Protein AF-A0A077QKV8-F1 (afdb_monomer_lite)

Structure (mmCIF, N/CA/C/O backbone):
data_AF-A0A077QKV8-F1
#
_entry.id   AF-A0A077QKV8-F1
#
loop_
_atom_site.group_PDB
_atom_site.id
_atom_site.type_symbol
_atom_site.label_atom_id
_atom_site.label_alt_id
_atom_site.label_comp_id
_atom_site.label_asym_id
_atom_site.label_entity_id
_atom_site.label_seq_id
_atom_site.pdbx_PDB_ins_code
_atom_site.Cartn_x
_atom_site.Cartn_y
_atom_site.Cartn_z
_atom_site.occupancy
_atom_site.B_iso_or_equiv
_atom_site.auth_seq_id
_atom_site.auth_comp_id
_atom_site.auth_asym_id
_atom_site.auth_atom_id
_atom_site.pdbx_PDB_model_num
ATOM 1 N N . MET A 1 1 ? 10.726 -27.626 29.948 1.00 56.41 1 MET A N 1
ATOM 2 C CA . MET A 1 1 ? 10.077 -26.298 29.829 1.00 56.41 1 MET A CA 1
ATOM 3 C C . MET A 1 1 ? 8.782 -26.316 29.005 1.00 56.41 1 MET A C 1
ATOM 5 O O . MET A 1 1 ? 7.772 -25.896 29.546 1.00 56.41 1 MET A O 1
ATOM 9 N N . LYS A 1 2 ? 8.732 -26.876 27.779 1.00 68.19 2 LYS A N 1
ATOM 10 C CA . LYS A 1 2 ? 7.485 -26.958 26.967 1.00 68.19 2 LYS A CA 1
ATOM 11 C C . LYS A 1 2 ? 6.273 -27.613 27.666 1.00 68.19 2 LYS A C 1
ATOM 13 O O . LYS A 1 2 ? 5.173 -27.091 27.564 1.00 68.19 2 LYS A O 1
ATOM 18 N N . LYS A 1 3 ? 6.475 -28.709 28.411 1.00 71.12 3 LYS A N 1
ATOM 19 C CA . LYS A 1 3 ? 5.384 -29.429 29.106 1.00 71.12 3 LYS A CA 1
ATOM 20 C C . LYS A 1 3 ? 4.745 -28.625 30.250 1.00 71.12 3 LYS A C 1
ATOM 22 O O . LYS A 1 3 ? 3.542 -28.687 30.438 1.00 71.12 3 LYS A O 1
ATOM 27 N N . ILE A 1 4 ? 5.544 -27.839 30.976 1.00 81.19 4 ILE A N 1
ATOM 28 C CA . ILE A 1 4 ? 5.057 -26.980 32.071 1.00 81.19 4 ILE A CA 1
ATOM 29 C C . ILE A 1 4 ? 4.229 -25.820 31.503 1.00 81.19 4 ILE A C 1
ATOM 31 O O . ILE A 1 4 ? 3.165 -25.506 32.025 1.00 81.19 4 ILE A O 1
ATOM 35 N N . LEU A 1 5 ? 4.673 -25.242 30.381 1.00 79.06 5 LEU A N 1
ATOM 36 C CA . LEU A 1 5 ? 3.937 -24.193 29.673 1.00 79.06 5 LEU A CA 1
ATOM 37 C C . LEU A 1 5 ? 2.582 -24.696 29.137 1.00 79.06 5 LEU A C 1
ATOM 39 O O . LEU A 1 5 ? 1.588 -23.987 29.233 1.00 79.06 5 LEU A O 1
ATOM 43 N N . GLN A 1 6 ? 2.524 -25.931 28.622 1.00 79.75 6 GLN A N 1
ATOM 44 C CA . GLN A 1 6 ? 1.274 -26.561 28.171 1.00 79.75 6 GLN A CA 1
ATOM 45 C C . GLN A 1 6 ? 0.283 -26.795 29.320 1.00 79.75 6 GLN A C 1
ATOM 47 O O . GLN A 1 6 ? -0.908 -26.553 29.152 1.00 79.75 6 GLN A O 1
ATOM 52 N N . ILE A 1 7 ? 0.766 -27.224 30.490 1.00 84.75 7 ILE A N 1
ATOM 53 C CA . ILE A 1 7 ? -0.080 -27.429 31.675 1.00 84.75 7 ILE A CA 1
ATOM 54 C C . ILE A 1 7 ? -0.635 -26.092 32.188 1.00 84.75 7 ILE A C 1
ATOM 56 O O . ILE A 1 7 ? -1.826 -26.000 32.472 1.00 84.75 7 ILE A O 1
ATOM 60 N N . LEU A 1 8 ? 0.188 -25.039 32.243 1.00 84.06 8 LEU A N 1
ATOM 61 C CA . LEU A 1 8 ? -0.271 -23.693 32.609 1.00 84.06 8 LEU A CA 1
ATOM 62 C C . LEU A 1 8 ? -1.331 -23.162 31.638 1.00 84.06 8 LEU A C 1
ATOM 64 O O . LEU A 1 8 ? -2.329 -22.596 32.072 1.00 84.06 8 LEU A O 1
ATOM 68 N N . LEU A 1 9 ? -1.150 -23.385 30.336 1.00 86.38 9 LEU A N 1
ATOM 69 C CA . LEU A 1 9 ? -2.119 -22.969 29.324 1.00 86.38 9 LEU A CA 1
ATOM 70 C C . LEU A 1 9 ? -3.464 -23.698 29.490 1.00 86.38 9 LEU A C 1
ATOM 72 O O . LEU A 1 9 ? -4.513 -23.064 29.413 1.00 86.38 9 LEU A O 1
ATOM 76 N N . LEU A 1 10 ? -3.444 -25.002 29.786 1.00 87.06 10 LEU A N 1
ATOM 77 C CA . LEU A 1 10 ? -4.657 -25.779 30.069 1.00 87.06 10 LEU A CA 1
ATOM 78 C C . LEU A 1 10 ? -5.374 -25.306 31.339 1.00 87.06 10 LEU A C 1
ATOM 80 O O . LEU A 1 10 ? -6.600 -25.261 31.348 1.00 87.06 10 LEU A O 1
ATOM 84 N N . LEU A 1 11 ? -4.637 -24.907 32.380 1.00 86.12 11 LEU A N 1
ATOM 85 C CA . LEU A 1 11 ? -5.226 -24.335 33.595 1.00 86.12 11 LEU A CA 1
ATOM 86 C C . LEU A 1 11 ? -5.896 -22.983 33.328 1.00 86.12 11 LEU A C 1
ATOM 88 O O . LEU A 1 11 ? -6.994 -22.747 33.819 1.00 86.12 11 LEU A O 1
ATOM 92 N N . VAL A 1 12 ? -5.279 -22.119 32.516 1.00 87.06 12 VAL A N 1
ATOM 93 C CA . VAL A 1 12 ? -5.871 -20.825 32.134 1.00 87.06 12 VAL A CA 1
ATOM 94 C C . VAL A 1 12 ? -7.134 -21.024 31.296 1.00 87.06 12 VAL A C 1
ATOM 96 O O . VAL A 1 12 ? -8.139 -20.362 31.545 1.00 87.06 12 VAL A O 1
ATOM 99 N N . ILE A 1 13 ? -7.114 -21.955 30.338 1.00 86.88 13 ILE A N 1
ATOM 100 C CA . ILE A 1 13 ? -8.293 -22.285 29.525 1.00 86.88 13 ILE A CA 1
ATOM 101 C C . ILE A 1 13 ? -9.396 -22.885 30.405 1.00 86.88 13 ILE A C 1
ATOM 103 O O . ILE A 1 13 ? -10.539 -22.448 30.320 1.00 86.88 13 ILE A O 1
ATOM 107 N N . GLY A 1 14 ? -9.060 -23.837 31.281 1.00 83.75 14 GLY A N 1
ATOM 108 C CA . GLY A 1 14 ? -10.012 -24.442 32.214 1.00 83.75 14 GLY A CA 1
ATOM 109 C C . GLY A 1 14 ? -10.648 -23.413 33.149 1.00 83.75 14 GLY A C 1
ATOM 110 O O . GLY A 1 14 ? -11.862 -23.425 33.332 1.00 83.75 14 GLY A O 1
ATOM 111 N N . PHE A 1 15 ? -9.856 -22.470 33.666 1.00 86.00 15 PHE A N 1
ATOM 112 C CA . PHE A 1 15 ? -10.350 -21.363 34.484 1.00 86.00 15 PHE A CA 1
ATOM 113 C C . PHE A 1 15 ? -11.269 -20.423 33.693 1.00 86.00 15 PHE A C 1
ATOM 115 O O . PHE A 1 15 ? -12.331 -20.054 34.182 1.00 86.00 15 PHE A O 1
ATOM 122 N N . ALA A 1 16 ? -10.908 -20.067 32.457 1.00 80.38 16 ALA A N 1
ATOM 123 C CA . ALA A 1 16 ? -11.743 -19.218 31.609 1.00 80.38 16 ALA A CA 1
ATOM 124 C C . ALA A 1 16 ? -13.095 -19.874 31.280 1.00 80.38 16 ALA A C 1
ATOM 126 O O . ALA A 1 16 ? -14.123 -19.201 31.307 1.00 80.38 16 ALA A O 1
ATOM 127 N N . VAL A 1 17 ? -13.102 -21.185 31.011 1.00 83.38 17 VAL A N 1
ATO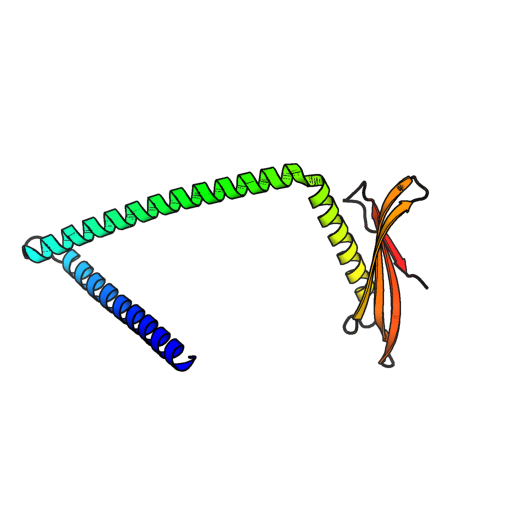M 128 C CA . VAL A 1 17 ? -14.329 -21.958 30.767 1.00 83.38 17 VAL A CA 1
ATOM 129 C C . VAL A 1 17 ? -15.184 -22.042 32.031 1.00 83.38 17 VAL A C 1
ATOM 131 O O . VAL A 1 17 ? -16.381 -21.784 31.960 1.00 83.38 17 VAL A O 1
ATOM 134 N N . TYR A 1 18 ? -14.585 -22.340 33.187 1.00 83.62 18 TYR A N 1
ATOM 135 C CA . TYR A 1 18 ? -15.291 -22.375 34.473 1.00 83.62 18 TYR A CA 1
ATOM 136 C C . TYR A 1 18 ? -15.959 -21.029 34.790 1.00 83.62 18 TYR A C 1
ATOM 138 O O . TYR A 1 18 ? -17.161 -20.977 35.032 1.00 83.62 18 TYR A O 1
ATOM 146 N N . MET A 1 19 ? -15.203 -19.933 34.672 1.00 81.12 19 MET A N 1
ATOM 147 C CA . MET A 1 19 ? -15.729 -18.581 34.870 1.00 81.12 19 MET A CA 1
ATOM 148 C C . MET A 1 19 ? -16.865 -18.262 33.892 1.00 81.12 19 MET A C 1
ATOM 150 O O . MET A 1 19 ? -17.811 -17.575 34.263 1.00 81.12 19 MET A O 1
ATOM 154 N N . HIS A 1 20 ? -16.799 -18.744 32.646 1.00 79.19 20 HIS A N 1
ATOM 155 C CA . HIS A 1 20 ? -17.863 -18.534 31.666 1.00 79.19 20 HIS A CA 1
ATOM 156 C C . HIS A 1 20 ? -19.174 -19.210 32.088 1.00 79.19 20 HIS A C 1
ATOM 158 O O . HIS A 1 20 ? -20.197 -18.530 32.125 1.00 79.19 20 HIS A O 1
ATOM 164 N N . TYR A 1 21 ? -19.127 -20.488 32.480 1.00 81.12 21 TYR A N 1
ATOM 165 C CA . TYR A 1 21 ? -20.304 -21.226 32.956 1.00 81.12 21 TYR A CA 1
ATOM 166 C C . TYR A 1 21 ? -20.914 -20.601 34.214 1.00 81.12 21 TYR A C 1
ATOM 168 O O . TYR A 1 21 ? -22.119 -20.368 34.254 1.00 81.12 21 TYR A O 1
ATOM 176 N N . GLU A 1 22 ? -20.087 -20.249 35.202 1.00 75.94 22 GLU A N 1
ATOM 177 C CA . GLU A 1 22 ? -20.549 -19.596 36.435 1.00 75.94 22 GLU A CA 1
ATOM 178 C C . GLU A 1 22 ? -21.220 -18.242 36.136 1.00 75.94 22 GLU A C 1
ATOM 180 O O . GLU A 1 22 ? -22.240 -17.883 36.725 1.00 75.94 22 GLU A O 1
ATOM 185 N N . THR A 1 23 ? -20.705 -17.498 35.152 1.00 78.06 23 THR A N 1
ATOM 186 C CA . THR A 1 23 ? -21.309 -16.225 34.735 1.00 78.06 23 THR A CA 1
ATOM 187 C C . THR A 1 23 ? -22.659 -16.423 34.037 1.00 78.06 23 THR A C 1
ATOM 189 O O . THR A 1 23 ? -23.552 -15.592 34.214 1.00 78.06 23 THR A O 1
ATOM 192 N N . GLU A 1 24 ? -22.825 -17.479 33.234 1.00 79.12 24 GLU A N 1
ATOM 193 C CA . GLU A 1 24 ? -24.108 -17.795 32.591 1.00 79.12 24 GLU A CA 1
ATOM 194 C C . GLU A 1 24 ? -25.159 -18.238 33.610 1.00 79.12 24 GLU A C 1
ATOM 196 O O . GLU A 1 24 ? -26.272 -17.714 33.586 1.00 79.12 24 GLU A O 1
ATOM 201 N N . GLU A 1 25 ? -24.788 -19.091 34.563 1.00 82.38 25 GLU A N 1
ATOM 202 C CA . GLU A 1 25 ? -25.683 -19.561 35.626 1.00 82.38 25 GLU A CA 1
ATOM 203 C C . GLU A 1 25 ? -26.194 -18.397 36.493 1.00 82.38 25 GLU A C 1
ATOM 205 O O . GLU A 1 25 ? -27.400 -18.244 36.705 1.00 82.38 25 GLU A O 1
ATOM 210 N N . ILE A 1 26 ? -25.298 -17.492 36.906 1.00 79.75 26 ILE A N 1
ATOM 211 C CA . ILE A 1 26 ? -25.672 -16.269 37.634 1.00 79.75 26 ILE A CA 1
ATOM 212 C C . ILE A 1 26 ? -26.614 -15.402 36.790 1.00 79.75 26 ILE A C 1
ATOM 214 O O . ILE A 1 26 ? -27.569 -14.817 37.306 1.00 79.75 26 ILE A O 1
ATOM 218 N N . ARG A 1 27 ? -26.374 -15.303 35.479 1.00 80.00 27 ARG A N 1
ATOM 219 C CA . ARG A 1 27 ? -27.208 -14.497 34.582 1.00 80.00 27 ARG A CA 1
ATOM 220 C C . ARG A 1 27 ? -28.613 -15.075 34.457 1.00 80.00 27 ARG A C 1
ATOM 222 O O . ARG A 1 27 ? -29.576 -14.310 34.506 1.00 80.00 27 ARG A O 1
ATOM 229 N N . GLU A 1 28 ? -28.736 -16.389 34.314 1.00 85.69 28 GLU A N 1
ATOM 230 C CA . GLU A 1 28 ? -30.022 -17.085 34.278 1.00 85.69 28 GLU A CA 1
ATOM 231 C C . GLU A 1 28 ? -30.781 -16.930 35.598 1.00 85.69 28 GLU A C 1
ATOM 233 O O . GLU A 1 28 ? -31.961 -16.569 35.577 1.00 85.69 28 GLU A O 1
ATOM 238 N N . HIS A 1 29 ? -30.103 -17.087 36.739 1.00 84.75 29 HIS A N 1
ATOM 239 C CA . HIS A 1 29 ? -30.686 -16.869 38.068 1.00 84.75 29 HIS A CA 1
ATOM 240 C C . HIS A 1 29 ? -31.241 -15.447 38.216 1.00 84.75 29 HIS A C 1
ATOM 242 O O . HIS A 1 29 ? -32.399 -15.255 38.585 1.00 84.75 29 HIS A O 1
ATOM 248 N N . ILE A 1 30 ? -30.480 -14.428 37.813 1.00 84.75 30 ILE A N 1
ATOM 249 C CA . ILE A 1 30 ? -30.934 -13.030 37.858 1.00 84.75 30 ILE A CA 1
ATOM 250 C C . ILE A 1 30 ? -32.124 -12.777 36.917 1.00 84.75 30 ILE A C 1
ATOM 252 O O . ILE A 1 30 ? -33.034 -12.018 37.265 1.00 84.75 30 ILE A O 1
ATOM 256 N N . VAL A 1 31 ? -32.156 -13.399 35.733 1.00 86.31 31 VAL A N 1
ATOM 257 C CA . VAL A 1 31 ? -33.305 -13.316 34.810 1.00 86.31 31 VAL A CA 1
ATOM 258 C C . VAL A 1 31 ? -34.552 -13.935 35.444 1.00 86.31 31 VAL A C 1
ATOM 260 O O . VAL A 1 31 ? -35.626 -13.330 35.391 1.00 86.31 31 VAL A O 1
ATOM 263 N N . GLN A 1 32 ? -34.412 -15.085 36.102 1.00 86.50 32 GLN A N 1
ATOM 264 C CA . GLN A 1 32 ? -35.507 -15.724 36.828 1.00 86.50 32 GLN A CA 1
ATOM 265 C C . GLN A 1 32 ? -36.003 -14.843 37.981 1.00 86.50 32 GLN A C 1
ATOM 267 O O . GLN A 1 32 ? -37.210 -14.628 38.098 1.00 86.50 32 GLN A O 1
ATOM 272 N N . LEU A 1 33 ? -35.107 -14.255 38.779 1.00 85.38 33 LEU A N 1
ATOM 273 C CA . LEU A 1 33 ? -35.479 -13.349 39.872 1.00 85.38 33 LEU A CA 1
ATOM 274 C C . LEU A 1 33 ? -36.236 -12.108 39.384 1.00 85.38 33 LEU A C 1
ATOM 276 O O . LEU A 1 33 ? -37.221 -11.715 40.006 1.00 85.38 33 LEU A O 1
ATOM 280 N N . LYS A 1 34 ? -35.845 -11.528 38.243 1.00 84.56 34 LYS A N 1
ATOM 281 C CA . LYS A 1 34 ? -36.553 -10.388 37.629 1.00 84.56 34 LYS A CA 1
ATOM 282 C C . LYS A 1 34 ? -37.954 -10.733 37.118 1.00 84.56 34 LYS A C 1
ATOM 284 O O . LYS A 1 34 ? -38.780 -9.834 36.993 1.00 84.56 34 LYS A O 1
ATOM 289 N N . SER A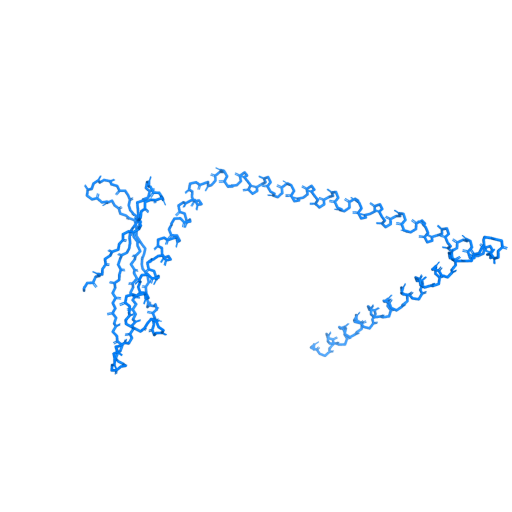 1 35 ? -38.217 -12.002 36.803 1.00 85.25 35 SER A N 1
ATOM 290 C CA . SER A 1 35 ? -39.524 -12.462 36.311 1.00 85.25 35 SER A CA 1
ATOM 291 C C . SER A 1 35 ? -40.553 -12.712 37.423 1.00 85.25 35 SER A C 1
ATOM 293 O O . SER A 1 35 ? -41.753 -12.756 37.149 1.00 85.25 35 SER A O 1
ATOM 295 N N . LYS A 1 36 ? -40.109 -12.843 38.683 1.00 86.44 36 LYS A N 1
ATOM 296 C CA . LYS A 1 36 ? -40.994 -13.048 39.838 1.00 86.44 36 LYS A CA 1
ATOM 297 C C . LYS A 1 36 ? -41.631 -11.720 40.290 1.00 86.44 36 LYS A C 1
ATOM 299 O O . LYS A 1 36 ? -40.958 -10.689 40.309 1.00 86.44 36 LYS A O 1
ATOM 304 N N . PRO A 1 37 ? -42.905 -11.710 40.724 1.00 84.44 37 PRO A N 1
ATOM 305 C CA . PRO A 1 37 ? -43.525 -10.518 41.298 1.00 84.44 37 PRO A CA 1
ATOM 306 C C . PRO A 1 37 ? -42.881 -10.142 42.642 1.00 84.44 37 PRO A C 1
ATOM 308 O O . PRO A 1 37 ? -42.550 -10.998 43.460 1.00 84.44 37 PRO A O 1
ATOM 311 N N . ALA A 1 38 ? -42.759 -8.838 42.912 1.00 77.38 38 ALA A N 1
ATOM 312 C CA . ALA A 1 38 ? -42.004 -8.303 44.055 1.00 77.38 38 ALA A CA 1
ATOM 313 C C . ALA A 1 38 ? -42.501 -8.749 45.448 1.00 77.38 38 ALA A C 1
ATOM 315 O O . ALA A 1 38 ? -41.758 -8.673 46.434 1.00 77.38 38 ALA A O 1
ATOM 316 N N . SER A 1 39 ? -43.752 -9.206 45.536 1.00 80.94 39 SER A N 1
ATOM 317 C CA . SER A 1 39 ? -44.364 -9.770 46.744 1.00 80.94 39 SER A CA 1
ATOM 318 C C . SER A 1 39 ? -43.909 -11.200 47.055 1.00 80.94 39 SER A C 1
ATOM 320 O O . SER A 1 39 ? -44.040 -11.626 48.197 1.00 80.94 39 SER A O 1
ATOM 322 N N . GLN A 1 40 ? -43.365 -11.924 46.071 1.00 83.38 40 GLN A N 1
ATOM 323 C CA . GLN A 1 40 ? -42.882 -13.305 46.203 1.00 83.38 40 GLN A CA 1
ATOM 324 C C . GLN A 1 40 ? -41.361 -13.400 46.385 1.00 83.38 40 GLN A C 1
ATOM 326 O O . GLN A 1 40 ? -40.845 -14.489 46.616 1.00 83.38 40 GLN A O 1
ATOM 331 N N . LEU A 1 41 ? -40.648 -12.273 46.287 1.00 82.62 41 LEU A N 1
ATOM 332 C CA . LEU A 1 41 ? -39.207 -12.216 46.510 1.00 82.62 41 LEU A CA 1
ATOM 333 C C . LEU A 1 41 ? -38.887 -12.178 48.006 1.00 82.62 41 LEU A C 1
ATOM 335 O O . LEU A 1 41 ? -39.397 -11.326 48.748 1.00 82.62 41 LEU A O 1
ATOM 339 N N . THR A 1 42 ? -37.980 -13.051 48.424 1.00 88.44 42 THR A N 1
ATOM 340 C CA . THR A 1 42 ? -37.374 -13.031 49.756 1.00 88.44 42 THR A CA 1
ATOM 341 C C . THR A 1 42 ? -36.494 -11.790 49.948 1.00 88.44 42 THR A C 1
ATOM 343 O O . THR A 1 42 ? -36.086 -11.122 48.995 1.00 88.44 42 THR A O 1
ATOM 346 N N . THR A 1 43 ? -36.177 -11.458 51.201 1.00 87.12 43 THR A N 1
ATOM 347 C CA . THR A 1 43 ? -35.281 -10.335 51.530 1.00 87.12 43 THR A CA 1
ATOM 348 C C . THR A 1 43 ? -33.899 -10.491 50.888 1.00 87.12 43 THR A C 1
ATOM 350 O O . THR A 1 43 ? -33.313 -9.498 50.464 1.00 87.12 43 THR A O 1
ATOM 353 N N . GLN A 1 44 ? -33.413 -11.729 50.775 1.00 86.38 44 GLN A N 1
ATOM 354 C CA . GLN A 1 44 ? -32.123 -12.056 50.171 1.00 86.38 44 GLN A CA 1
ATOM 355 C C . GLN A 1 44 ? -32.148 -11.883 48.643 1.00 86.38 44 GLN A C 1
ATOM 357 O O . GLN A 1 44 ? -31.308 -11.171 48.104 1.00 86.38 44 GLN A O 1
ATOM 362 N N . GLU A 1 45 ? -33.173 -12.395 47.952 1.00 86.31 45 GLU A N 1
ATOM 363 C CA . GLU A 1 45 ? -33.330 -12.202 46.497 1.00 86.31 45 GLU A CA 1
ATOM 364 C C . GLU A 1 45 ? -33.471 -10.712 46.117 1.00 86.31 45 GLU A C 1
ATOM 366 O O . GLU A 1 45 ? -33.004 -10.274 45.064 1.00 86.31 45 GLU A O 1
ATOM 371 N N . LYS A 1 46 ? -34.080 -9.892 46.989 1.00 84.81 46 LYS A N 1
ATOM 372 C CA . LYS A 1 46 ? -34.144 -8.430 46.806 1.00 84.81 46 LYS A CA 1
ATOM 373 C C . LYS A 1 46 ? -32.771 -7.763 46.924 1.00 84.81 46 LYS A C 1
ATOM 375 O O . LYS A 1 46 ? -32.504 -6.811 46.193 1.00 84.81 46 LYS A O 1
ATOM 380 N N . GLN A 1 47 ? -31.917 -8.238 47.831 1.00 87.31 47 GLN A N 1
ATOM 381 C CA . GLN A 1 47 ? -30.544 -7.747 47.973 1.00 87.31 47 GLN A CA 1
ATOM 382 C C . GLN A 1 47 ? -29.683 -8.149 46.769 1.00 87.31 47 GLN A C 1
ATOM 384 O O . GLN A 1 47 ? -28.990 -7.291 46.226 1.00 87.31 47 GLN A O 1
ATOM 389 N N . GLU A 1 48 ? -29.802 -9.391 46.293 1.00 86.12 48 GLU A N 1
ATOM 390 C CA . GLU A 1 48 ? -29.098 -9.891 45.100 1.00 86.12 48 GLU A CA 1
ATOM 391 C C . GLU A 1 48 ? -29.448 -9.078 43.842 1.00 86.12 48 GLU A C 1
ATOM 393 O O . GLU A 1 48 ? -28.561 -8.658 43.095 1.00 86.12 48 GLU A O 1
ATOM 398 N N . LEU A 1 49 ? -30.735 -8.772 43.632 1.00 85.94 49 LEU A N 1
ATOM 399 C CA . LEU A 1 49 ? -31.173 -7.910 42.528 1.00 85.94 49 LEU A CA 1
ATOM 400 C C . LEU A 1 49 ? -30.597 -6.491 42.633 1.00 85.94 49 LEU A C 1
ATOM 402 O O . LEU A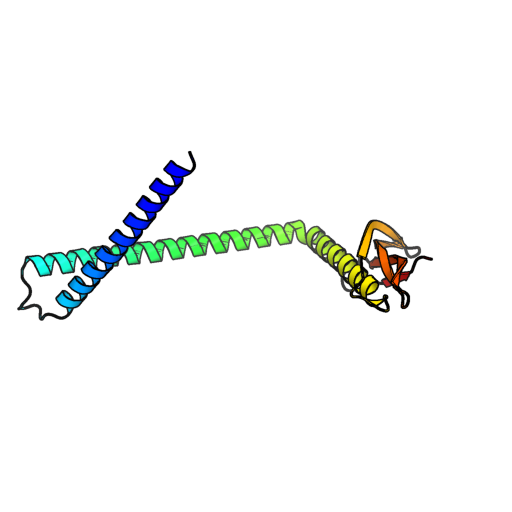 1 49 ? -30.135 -5.942 41.630 1.00 85.94 49 LEU A O 1
ATOM 406 N N . ALA A 1 50 ? -30.595 -5.901 43.832 1.00 86.50 50 ALA A N 1
ATOM 407 C CA . ALA A 1 50 ? -30.058 -4.560 44.055 1.00 86.50 50 ALA A CA 1
ATOM 408 C C . ALA A 1 50 ? -28.535 -4.497 43.841 1.00 86.50 50 ALA A C 1
ATOM 410 O O . ALA A 1 50 ? -28.024 -3.535 43.259 1.00 86.50 50 ALA A O 1
ATOM 411 N N . GLU A 1 51 ? -27.803 -5.524 44.274 1.00 87.06 51 GLU A N 1
ATOM 412 C CA . GLU A 1 51 ? -26.360 -5.638 44.066 1.00 87.06 51 GLU A CA 1
ATOM 413 C C . GLU A 1 51 ? -26.023 -5.827 42.584 1.00 87.06 51 GLU A C 1
ATOM 415 O O . GLU A 1 51 ? -25.179 -5.106 42.043 1.00 87.06 51 GLU A O 1
ATOM 420 N N . HIS A 1 52 ? -26.749 -6.702 41.885 1.00 86.69 52 HIS A N 1
ATOM 421 C CA . HIS A 1 52 ? -26.585 -6.889 40.447 1.00 86.69 52 HIS A CA 1
ATOM 422 C C . HIS A 1 52 ? -26.885 -5.601 39.661 1.00 86.69 52 HIS A C 1
ATOM 424 O O . HIS A 1 52 ? -26.155 -5.253 38.731 1.00 86.69 52 HIS A O 1
ATOM 430 N N . GLU A 1 53 ? -27.930 -4.849 40.018 1.00 86.94 53 GLU A N 1
ATOM 431 C CA . GLU A 1 53 ? -28.209 -3.544 39.401 1.00 86.94 53 GLU A CA 1
ATOM 432 C C . GLU A 1 53 ? -27.094 -2.524 39.642 1.00 86.94 53 GLU A C 1
ATOM 434 O O . GLU A 1 53 ? -26.764 -1.747 38.739 1.00 86.94 53 GLU A O 1
ATOM 439 N N . LYS A 1 54 ? -26.493 -2.519 40.835 1.00 90.62 54 LYS A N 1
ATOM 440 C CA . LYS A 1 54 ? -25.347 -1.658 41.144 1.00 90.62 54 LYS A CA 1
ATOM 441 C C . LYS A 1 54 ? -24.138 -2.025 40.278 1.00 90.62 54 LYS A C 1
ATOM 443 O O . LYS A 1 54 ? -23.542 -1.136 39.670 1.00 90.62 54 LYS A O 1
ATOM 448 N N . ILE A 1 55 ? -23.832 -3.317 40.155 1.00 86.81 55 ILE A N 1
ATOM 449 C CA . ILE A 1 55 ? -22.739 -3.828 39.313 1.00 86.81 55 ILE A CA 1
ATOM 450 C C . ILE A 1 55 ? -22.969 -3.474 37.839 1.00 86.81 55 ILE A C 1
ATOM 452 O O . ILE A 1 55 ? -22.045 -3.011 37.170 1.00 86.81 55 ILE A O 1
ATOM 456 N N . GLU A 1 56 ? -24.188 -3.635 37.320 1.00 86.44 56 GLU A N 1
ATOM 457 C CA . GLU A 1 56 ? -24.508 -3.279 35.932 1.00 86.44 56 GLU A CA 1
ATOM 458 C C . GLU A 1 56 ? -24.390 -1.770 35.678 1.00 86.44 56 GLU A C 1
ATOM 460 O O . GLU A 1 56 ? -23.805 -1.366 34.671 1.00 86.44 56 GLU A O 1
ATOM 465 N N . LYS A 1 57 ? -24.838 -0.922 36.614 1.00 90.81 57 LYS A N 1
ATOM 466 C CA . LYS A 1 57 ? -24.644 0.537 36.521 1.00 90.81 57 LYS A CA 1
ATOM 467 C C . LYS A 1 57 ? -23.163 0.915 36.515 1.00 90.81 57 LYS A C 1
ATOM 469 O O . LYS A 1 57 ? -22.748 1.744 35.705 1.00 90.81 57 LYS A O 1
ATOM 474 N N . GLU A 1 58 ? -22.350 0.291 37.366 1.00 91.00 58 GLU A N 1
ATOM 475 C CA . GLU A 1 58 ? -20.899 0.508 37.384 1.00 91.00 58 GLU A CA 1
ATOM 476 C C . GLU A 1 58 ? -20.229 0.029 36.087 1.00 91.00 58 GLU A C 1
ATOM 478 O O . GLU A 1 58 ? -19.391 0.740 35.527 1.00 91.00 58 GLU A O 1
ATOM 483 N N . ARG A 1 59 ? -20.615 -1.140 35.559 1.00 86.81 59 ARG A N 1
ATOM 484 C CA . ARG A 1 59 ? -20.128 -1.656 34.267 1.00 86.81 59 ARG A CA 1
ATOM 485 C C . ARG A 1 59 ? -20.488 -0.719 33.122 1.00 86.81 59 ARG A C 1
ATOM 487 O O . ARG A 1 59 ? -19.633 -0.429 32.286 1.00 86.81 59 ARG A O 1
ATOM 494 N N . GLN A 1 60 ? -21.721 -0.223 33.090 1.00 89.94 60 GLN A N 1
ATOM 495 C CA . GLN A 1 60 ? -22.177 0.716 32.072 1.00 89.94 60 GLN A CA 1
ATOM 496 C C . GLN A 1 60 ? -21.413 2.044 32.161 1.00 89.94 60 GLN A C 1
ATOM 498 O O . GLN A 1 60 ? -20.939 2.541 31.140 1.00 89.94 60 GLN A O 1
ATOM 503 N N . ALA A 1 61 ? -21.204 2.579 33.368 1.00 92.62 61 ALA A N 1
ATOM 504 C CA . ALA A 1 61 ? -20.405 3.785 33.577 1.00 92.62 61 ALA A CA 1
ATOM 505 C C . ALA A 1 61 ? -18.949 3.606 33.108 1.00 92.62 61 ALA A C 1
ATOM 507 O O . ALA A 1 61 ? -18.413 4.481 32.426 1.00 92.62 61 ALA A O 1
ATOM 508 N N . ARG A 1 62 ? -18.326 2.453 33.397 1.00 90.00 62 ARG A N 1
ATOM 509 C CA . ARG A 1 62 ? -16.973 2.115 32.917 1.00 90.00 62 ARG A CA 1
ATOM 510 C C . ARG A 1 62 ? -16.912 1.997 31.396 1.00 90.00 62 ARG A C 1
ATOM 512 O O . ARG A 1 62 ? -15.981 2.519 30.796 1.00 90.00 62 ARG A O 1
ATOM 519 N N . ARG A 1 63 ? -17.904 1.364 30.757 1.00 91.06 63 ARG A N 1
ATOM 520 C CA . ARG A 1 63 ? -17.980 1.279 29.285 1.00 91.06 63 ARG A CA 1
ATOM 521 C C . ARG A 1 63 ? -18.057 2.663 28.648 1.00 91.06 63 ARG A C 1
ATOM 523 O O . ARG A 1 63 ? -17.260 2.959 27.768 1.00 91.06 63 ARG A O 1
ATOM 530 N N . ILE A 1 64 ? -18.936 3.530 29.149 1.00 93.31 64 ILE A N 1
ATOM 531 C CA . ILE A 1 64 ? -19.080 4.905 28.645 1.00 93.31 64 ILE A CA 1
ATOM 532 C C . ILE A 1 64 ? -17.779 5.701 28.832 1.00 93.31 64 ILE A C 1
ATOM 534 O O . ILE A 1 64 ? -17.373 6.444 27.936 1.00 93.31 64 ILE A O 1
ATOM 538 N N . ALA A 1 65 ? -17.111 5.552 29.980 1.00 93.50 65 ALA A N 1
ATOM 539 C CA . ALA A 1 65 ? -15.828 6.203 30.236 1.00 93.50 65 ALA A CA 1
ATOM 540 C C . ALA A 1 65 ? -14.742 5.720 29.260 1.00 93.50 65 ALA A C 1
ATOM 542 O O . ALA A 1 65 ? -14.083 6.551 28.633 1.00 93.50 65 ALA A O 1
ATOM 543 N N . ASN A 1 66 ? -14.628 4.403 29.066 1.00 92.19 66 ASN A N 1
ATOM 544 C CA . ASN A 1 66 ? -13.663 3.797 28.150 1.00 92.19 66 ASN A CA 1
ATOM 545 C C . ASN A 1 66 ? -13.927 4.201 26.695 1.00 92.19 66 ASN A C 1
ATOM 547 O O . ASN A 1 66 ? -12.999 4.584 25.993 1.00 92.19 66 ASN A O 1
ATOM 551 N N . GLU A 1 67 ? -15.183 4.192 26.244 1.00 93.12 67 GLU A N 1
ATOM 552 C CA . GLU A 1 67 ? -15.545 4.646 24.895 1.00 93.12 67 GLU A CA 1
ATOM 553 C C . GLU A 1 67 ? -15.191 6.122 24.681 1.00 93.12 67 GLU A C 1
ATOM 555 O O . GLU A 1 67 ? -14.728 6.515 23.608 1.00 93.12 67 GLU A O 1
ATOM 560 N N . LYS A 1 68 ? -15.396 6.966 25.699 1.00 95.00 68 LYS A N 1
ATOM 561 C CA . LYS A 1 68 ? -15.035 8.386 25.640 1.00 95.00 68 LYS A CA 1
ATOM 562 C C . LYS A 1 68 ? -13.521 8.576 25.570 1.00 95.00 68 LYS A C 1
ATOM 564 O O . LYS A 1 68 ? -13.060 9.446 24.832 1.00 95.00 68 LYS A O 1
ATOM 569 N N . GLU A 1 69 ? -12.758 7.797 26.327 1.00 93.81 69 GLU A N 1
ATOM 570 C CA . GLU A 1 69 ? -11.294 7.814 26.290 1.00 93.81 69 GLU A CA 1
ATOM 571 C C . GLU A 1 69 ? -10.761 7.302 24.949 1.00 93.81 69 GLU A C 1
ATOM 573 O O . GLU A 1 69 ? -9.921 7.953 24.333 1.00 93.81 69 GLU A O 1
ATOM 578 N N . GLU A 1 70 ? -11.315 6.206 24.433 1.00 93.56 70 GLU A N 1
ATOM 579 C CA . GLU A 1 70 ? -10.933 5.646 23.140 1.00 93.56 70 GLU A CA 1
ATOM 580 C C . GLU A 1 70 ? -11.220 6.625 21.997 1.00 93.56 70 GLU A C 1
ATOM 582 O O . GLU A 1 70 ? -10.366 6.829 21.135 1.00 93.56 70 GLU A O 1
ATOM 587 N N . LYS A 1 71 ? -12.381 7.294 22.012 1.00 94.50 71 LYS A N 1
ATOM 588 C CA . LYS A 1 71 ? -12.700 8.351 21.039 1.00 94.50 71 LYS A CA 1
ATOM 589 C C . LYS A 1 71 ? -11.710 9.510 21.111 1.00 94.50 71 LYS A C 1
ATOM 591 O O . LYS A 1 71 ? -11.287 9.999 20.068 1.00 94.50 71 LYS A O 1
ATOM 596 N N . LYS A 1 72 ? -11.319 9.941 22.315 1.00 95.00 72 LYS A N 1
ATOM 597 C CA . LYS A 1 72 ? -10.299 10.989 22.486 1.00 95.00 72 LYS A CA 1
ATOM 598 C C . LYS A 1 72 ? -8.942 10.545 21.946 1.00 95.00 72 LYS A C 1
ATOM 600 O O . LYS A 1 72 ? -8.312 11.317 21.233 1.00 95.00 72 LYS A O 1
ATOM 605 N N . ARG A 1 73 ? -8.525 9.310 22.239 1.00 94.06 73 ARG A N 1
ATOM 606 C CA . ARG A 1 73 ? -7.260 8.750 21.753 1.00 94.06 73 ARG A CA 1
ATOM 607 C C . ARG A 1 73 ? -7.240 8.670 20.229 1.00 94.06 73 ARG A C 1
ATOM 609 O O . ARG A 1 73 ? -6.306 9.175 19.623 1.00 94.06 73 ARG A O 1
ATOM 616 N N . LYS A 1 74 ? -8.299 8.131 19.615 1.00 94.62 74 LYS A N 1
ATOM 617 C CA . LYS A 1 74 ? -8.445 8.067 18.151 1.00 94.62 74 LYS A CA 1
ATOM 618 C C . LYS A 1 74 ? -8.417 9.456 17.513 1.00 94.62 74 LYS A C 1
ATOM 620 O O . LYS A 1 74 ? -7.683 9.665 16.558 1.00 94.62 74 LYS A O 1
ATOM 625 N N . ALA A 1 75 ? -9.138 10.425 18.078 1.00 94.31 75 ALA A N 1
ATOM 626 C CA . ALA A 1 75 ? -9.120 11.799 17.575 1.00 94.31 75 ALA A CA 1
ATOM 627 C C . ALA A 1 75 ? -7.729 12.453 17.692 1.00 94.31 75 ALA A C 1
ATOM 629 O O . ALA A 1 75 ? -7.316 13.207 16.810 1.00 94.31 75 ALA A O 1
ATOM 630 N N . GLU A 1 76 ? -6.985 12.174 18.766 1.00 93.50 76 GLU A N 1
ATOM 631 C CA . GLU A 1 76 ? -5.617 12.668 18.925 1.00 93.50 76 GLU A CA 1
ATOM 632 C C . GLU A 1 76 ? -4.640 11.989 17.956 1.00 93.50 76 GLU A C 1
ATOM 634 O O . GLU A 1 76 ? -3.794 12.671 17.376 1.00 93.50 76 GLU A O 1
ATOM 639 N N . GLU A 1 77 ? -4.767 10.678 17.751 1.00 93.06 77 GLU A N 1
ATOM 640 C CA . GLU A 1 77 ? -4.000 9.911 16.763 1.00 93.06 77 GLU A CA 1
ATOM 641 C C . GLU A 1 77 ? -4.257 10.425 15.342 1.00 93.06 77 GLU A C 1
ATOM 643 O O . GLU A 1 77 ? -3.305 10.707 14.617 1.00 93.06 77 GLU A O 1
ATOM 648 N N . GLU A 1 78 ? -5.519 10.640 14.965 1.00 92.94 78 GLU A N 1
ATOM 649 C CA . GLU A 1 78 ? -5.897 11.219 13.670 1.00 92.94 78 GLU A CA 1
ATOM 650 C C . GLU A 1 78 ? -5.331 12.629 13.491 1.00 92.94 78 GLU A C 1
ATOM 652 O O . GLU A 1 78 ? -4.798 12.958 12.427 1.00 92.94 78 GLU A O 1
ATOM 657 N N . ARG A 1 79 ? -5.390 13.466 14.534 1.00 93.62 79 ARG A N 1
ATOM 658 C CA . ARG A 1 79 ? -4.805 14.810 14.495 1.00 93.62 79 ARG A CA 1
ATOM 659 C C . ARG A 1 79 ? -3.290 14.747 14.298 1.00 93.62 79 ARG A C 1
ATOM 661 O O . ARG A 1 79 ? -2.784 15.426 13.410 1.00 93.62 79 ARG A O 1
ATOM 668 N N . LYS A 1 80 ? -2.582 13.913 15.068 1.00 93.00 80 LYS A N 1
ATOM 669 C CA . LYS A 1 80 ? -1.126 13.723 14.937 1.00 93.00 80 LYS A CA 1
ATOM 670 C C . LYS A 1 80 ? -0.750 13.184 13.560 1.00 93.00 80 LYS A C 1
ATOM 672 O O . LYS A 1 80 ? 0.201 13.670 12.958 1.00 93.00 80 LYS A O 1
ATOM 677 N N . ALA A 1 81 ? -1.508 12.224 13.034 1.00 90.38 81 ALA A N 1
ATOM 678 C CA . ALA A 1 81 ? -1.293 11.683 11.696 1.00 90.38 81 ALA A CA 1
ATOM 679 C C . ALA A 1 81 ? -1.489 12.756 10.616 1.00 90.38 81 ALA A C 1
ATOM 681 O O . ALA A 1 81 ? -0.700 12.840 9.677 1.00 90.38 81 ALA A O 1
ATOM 682 N N . LYS A 1 82 ? -2.503 13.615 10.765 1.00 91.62 82 LYS A N 1
ATOM 683 C CA . LYS A 1 82 ? -2.743 14.737 9.853 1.00 91.62 82 LYS A CA 1
ATOM 684 C C . LYS A 1 82 ? -1.644 15.797 9.939 1.00 91.62 82 LYS A C 1
ATOM 686 O O . LYS A 1 82 ? -1.201 16.279 8.904 1.00 91.62 82 LYS A O 1
ATOM 691 N N . GLU A 1 83 ? -1.196 16.148 11.141 1.00 91.75 83 GLU A N 1
ATOM 692 C CA . GLU A 1 83 ? -0.077 17.077 11.354 1.00 91.75 83 GLU A CA 1
ATOM 693 C C . GLU A 1 83 ? 1.215 16.531 10.734 1.00 91.75 83 GLU A C 1
ATOM 695 O O . GLU A 1 83 ? 1.881 17.246 9.987 1.00 91.75 83 GLU A O 1
ATOM 700 N N . TYR A 1 84 ? 1.515 15.247 10.951 1.00 90.31 84 TYR A N 1
ATOM 701 C CA . TYR A 1 84 ? 2.648 14.565 10.326 1.00 90.31 84 TYR A CA 1
ATOM 702 C C . TYR A 1 84 ? 2.537 14.570 8.798 1.00 90.31 84 TYR A C 1
ATOM 704 O O . TYR A 1 84 ? 3.487 14.930 8.108 1.00 90.31 84 TYR A O 1
ATOM 712 N N . TYR A 1 85 ? 1.363 14.235 8.258 1.00 88.44 85 TYR A N 1
ATOM 713 C CA . TYR A 1 85 ? 1.131 14.267 6.817 1.00 88.44 85 TYR A CA 1
ATOM 714 C C . TYR A 1 85 ? 1.361 15.661 6.232 1.00 88.44 85 TYR A C 1
ATOM 716 O O . TYR A 1 85 ? 2.018 15.786 5.209 1.00 88.44 85 TYR A O 1
ATOM 724 N N . LEU A 1 86 ? 0.843 16.712 6.871 1.00 89.25 86 LEU A N 1
ATOM 725 C CA . LEU A 1 86 ? 1.019 18.085 6.397 1.00 89.25 86 LEU A CA 1
ATOM 726 C C . LEU A 1 86 ? 2.483 18.534 6.474 1.00 89.25 86 LEU A C 1
ATOM 728 O O . LEU A 1 86 ? 2.939 19.230 5.571 1.00 89.25 86 LEU A O 1
ATOM 732 N N . ALA A 1 87 ? 3.219 18.115 7.506 1.00 91.12 87 ALA A N 1
ATOM 733 C CA . ALA A 1 87 ? 4.639 18.426 7.666 1.00 91.12 87 ALA A CA 1
ATOM 734 C C . ALA A 1 87 ? 5.539 17.685 6.659 1.00 91.12 87 ALA A C 1
ATOM 736 O O . ALA A 1 87 ? 6.565 18.221 6.251 1.00 91.12 87 ALA A O 1
ATOM 737 N N . HIS A 1 88 ? 5.148 16.479 6.241 1.00 91.81 88 HIS A N 1
ATOM 738 C CA . HIS A 1 88 ? 5.927 15.6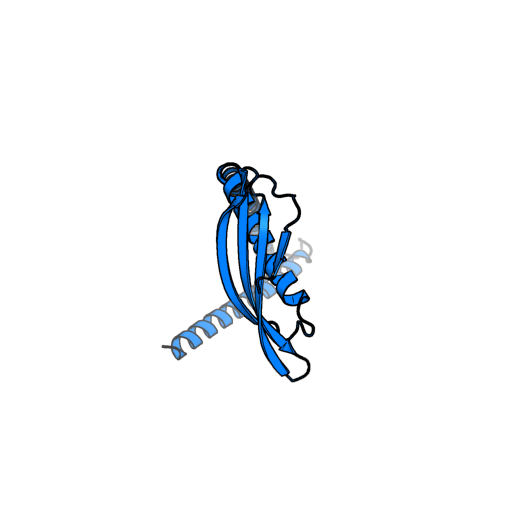07 5.352 1.00 91.81 88 HIS A CA 1
ATOM 739 C C . HIS A 1 88 ? 5.266 15.387 3.988 1.00 91.81 88 HIS A C 1
ATOM 741 O O . HIS A 1 88 ? 5.595 14.430 3.288 1.00 91.81 88 HIS A O 1
ATOM 747 N N . LYS A 1 89 ? 4.322 16.252 3.600 1.00 89.88 89 LYS A N 1
ATOM 748 C CA . LYS A 1 89 ? 3.473 16.052 2.421 1.00 89.88 89 LYS A CA 1
ATOM 749 C C . LYS A 1 89 ? 4.300 15.786 1.164 1.00 89.88 89 LYS A C 1
ATOM 751 O O . LYS A 1 89 ? 4.066 14.793 0.487 1.00 89.88 89 LYS A O 1
ATOM 756 N N . ASP A 1 90 ? 5.295 16.628 0.902 1.00 88.25 90 ASP A N 1
ATOM 757 C CA . ASP A 1 90 ? 6.106 16.543 -0.315 1.00 88.25 90 ASP A CA 1
ATOM 758 C C . ASP A 1 90 ? 6.927 15.246 -0.374 1.00 88.25 90 ASP A C 1
ATOM 760 O O . ASP A 1 90 ? 7.042 14.627 -1.430 1.00 88.25 90 ASP A O 1
ATOM 764 N N . GLU A 1 91 ? 7.460 14.794 0.765 1.00 90.38 91 GLU A N 1
ATOM 765 C CA . GLU A 1 91 ? 8.190 13.527 0.875 1.00 90.38 91 GLU A CA 1
ATOM 766 C C . GLU A 1 91 ? 7.256 12.327 0.673 1.00 90.38 91 GLU A C 1
ATOM 768 O O . GLU A 1 91 ? 7.579 11.392 -0.066 1.00 90.38 91 GLU A O 1
ATOM 773 N N . ILE A 1 92 ? 6.078 12.362 1.299 1.00 90.75 92 ILE A N 1
ATOM 774 C CA . ILE A 1 92 ? 5.062 11.312 1.191 1.00 90.75 92 ILE A CA 1
ATOM 775 C C . ILE A 1 92 ? 4.563 11.203 -0.249 1.00 90.75 92 ILE A C 1
ATOM 777 O O . ILE A 1 92 ? 4.494 10.096 -0.787 1.00 90.75 92 ILE A O 1
ATOM 781 N N . ASP A 1 93 ? 4.233 12.328 -0.876 1.00 91.50 93 ASP A N 1
ATOM 782 C CA . ASP A 1 93 ? 3.724 12.369 -2.244 1.00 91.50 93 ASP A CA 1
ATOM 783 C C . ASP A 1 93 ? 4.808 11.930 -3.237 1.00 91.50 93 ASP A C 1
ATOM 785 O O . ASP A 1 93 ? 4.536 11.095 -4.102 1.00 91.50 93 ASP A O 1
ATOM 789 N N . ARG A 1 94 ? 6.067 12.345 -3.038 1.00 92.75 94 ARG A N 1
ATOM 790 C CA . ARG A 1 94 ? 7.206 11.846 -3.825 1.00 92.75 94 ARG A CA 1
ATOM 791 C C . ARG A 1 94 ? 7.389 10.337 -3.685 1.00 92.75 94 ARG A C 1
ATOM 793 O O . ARG A 1 94 ? 7.587 9.651 -4.683 1.00 92.75 94 ARG A O 1
ATOM 800 N N . LYS A 1 95 ? 7.296 9.788 -2.472 1.00 94.38 95 LYS A N 1
ATOM 801 C CA . LYS A 1 95 ? 7.430 8.341 -2.236 1.00 94.38 95 LYS A CA 1
ATOM 802 C C . LYS A 1 95 ? 6.282 7.548 -2.864 1.00 94.38 95 LYS A C 1
ATOM 804 O O . LYS A 1 95 ? 6.515 6.493 -3.459 1.00 94.38 95 LYS A O 1
ATOM 809 N N . LYS A 1 96 ? 5.046 8.048 -2.758 1.00 94.50 96 LYS A N 1
ATOM 810 C CA . LYS A 1 96 ? 3.880 7.470 -3.448 1.00 94.50 96 LYS A CA 1
ATOM 811 C C . LYS A 1 96 ? 4.090 7.467 -4.959 1.00 94.50 96 LYS A C 1
ATOM 813 O O . LYS A 1 96 ? 3.865 6.441 -5.593 1.00 94.50 96 LYS A O 1
ATOM 818 N N . PHE A 1 97 ? 4.577 8.575 -5.513 1.00 95.75 97 PHE A N 1
ATOM 819 C CA . PHE A 1 97 ? 4.897 8.684 -6.930 1.00 95.75 97 PHE A CA 1
ATOM 820 C C . PHE A 1 97 ? 5.967 7.672 -7.358 1.00 95.75 97 PHE A C 1
ATOM 822 O O . PHE A 1 97 ? 5.725 6.893 -8.273 1.00 95.75 97 PHE A O 1
ATOM 829 N N . GLN A 1 98 ? 7.100 7.590 -6.653 1.00 95.94 98 GLN A N 1
ATOM 830 C CA . GLN A 1 98 ? 8.157 6.603 -6.930 1.00 95.94 98 GLN A CA 1
ATOM 831 C C . GLN A 1 98 ? 7.633 5.157 -6.890 1.00 95.94 98 GLN A C 1
ATOM 833 O O . GLN A 1 98 ? 7.999 4.336 -7.731 1.00 95.94 98 GLN A O 1
ATOM 838 N N . THR A 1 99 ? 6.733 4.860 -5.947 1.00 96.94 99 THR A N 1
ATOM 839 C CA . THR A 1 99 ? 6.087 3.543 -5.828 1.00 96.94 99 THR A CA 1
ATOM 840 C C . THR A 1 99 ? 5.191 3.257 -7.033 1.00 96.94 99 THR A C 1
ATOM 842 O O . THR A 1 99 ? 5.218 2.147 -7.560 1.00 96.94 99 THR A O 1
ATOM 845 N N . ARG A 1 100 ? 4.440 4.260 -7.508 1.00 96.94 100 ARG A N 1
ATOM 846 C CA . ARG A 1 100 ? 3.616 4.151 -8.719 1.00 96.94 100 ARG A CA 1
ATOM 847 C C . ARG A 1 100 ? 4.469 3.910 -9.964 1.00 96.94 100 ARG A C 1
ATOM 849 O O . ARG A 1 100 ? 4.160 3.004 -10.723 1.00 96.94 100 ARG A O 1
ATOM 856 N N . VAL A 1 101 ? 5.567 4.656 -10.132 1.00 97.50 101 VAL A N 1
ATOM 857 C CA . VAL A 1 101 ? 6.501 4.474 -11.260 1.00 97.50 101 VAL A CA 1
ATOM 858 C C . VAL A 1 101 ? 7.058 3.052 -11.281 1.00 97.50 101 VAL A C 1
ATOM 860 O O . VAL A 1 101 ? 7.094 2.435 -12.340 1.00 97.50 101 VAL A O 1
ATOM 863 N N . PHE A 1 102 ? 7.458 2.510 -10.127 1.00 97.75 102 PHE A N 1
ATOM 864 C CA . PHE A 1 102 ? 7.919 1.123 -10.043 1.00 97.75 102 PHE A CA 1
ATOM 865 C C . PHE A 1 102 ? 6.815 0.122 -10.395 1.00 97.75 102 PHE A C 1
ATOM 867 O O . PHE A 1 102 ? 7.056 -0.765 -11.210 1.00 97.75 102 PHE A O 1
ATOM 874 N N . GLY A 1 103 ? 5.618 0.283 -9.819 1.00 97.38 103 GLY A N 1
ATOM 875 C CA . GLY A 1 103 ? 4.481 -0.603 -10.073 1.00 97.38 103 GLY A CA 1
ATOM 876 C C . GLY A 1 103 ? 4.105 -0.660 -11.552 1.00 97.38 103 GLY A C 1
ATOM 877 O O . GLY A 1 103 ? 4.068 -1.742 -12.128 1.00 97.38 103 GLY A O 1
ATOM 878 N N . GLU A 1 104 ? 3.938 0.496 -12.198 1.00 97.00 104 GLU A N 1
ATOM 879 C CA . GLU A 1 104 ? 3.632 0.555 -13.634 1.00 97.00 104 GLU A CA 1
ATOM 880 C C . GLU A 1 104 ? 4.767 -0.022 -14.493 1.00 97.00 104 GLU A C 1
ATOM 882 O O . GLU A 1 104 ? 4.515 -0.630 -15.537 1.00 97.00 104 GLU A O 1
ATOM 887 N N . CYS A 1 105 ? 6.022 0.119 -14.055 1.00 97.62 105 CYS A N 1
ATOM 888 C CA . CYS A 1 105 ? 7.157 -0.458 -14.766 1.00 97.62 105 CYS A CA 1
ATOM 889 C C . CYS A 1 105 ? 7.174 -1.988 -14.704 1.00 97.62 105 CYS A C 1
ATOM 891 O O . CYS A 1 105 ? 7.380 -2.639 -15.730 1.00 97.62 105 CYS A O 1
ATOM 893 N N . ASP A 1 106 ? 6.938 -2.559 -13.522 1.00 97.62 106 ASP A N 1
ATOM 894 C CA . ASP A 1 106 ? 6.887 -4.009 -13.301 1.00 97.62 106 ASP A CA 1
ATOM 895 C C . ASP A 1 106 ? 5.687 -4.631 -14.040 1.00 97.62 106 ASP A C 1
ATOM 897 O O . ASP A 1 106 ? 5.841 -5.624 -14.756 1.00 97.62 106 ASP A O 1
ATOM 901 N N . GLU A 1 107 ? 4.521 -3.976 -13.997 1.00 97.38 107 GLU A N 1
ATOM 902 C CA . GLU A 1 107 ? 3.335 -4.375 -14.766 1.00 97.38 107 GLU A CA 1
ATOM 903 C C . GLU A 1 107 ? 3.597 -4.344 -16.279 1.00 97.38 107 GLU A C 1
ATOM 905 O O . GLU A 1 107 ? 3.258 -5.292 -16.996 1.00 97.38 107 GLU A O 1
ATOM 910 N N . THR A 1 108 ? 4.255 -3.293 -16.778 1.00 97.12 108 THR A N 1
ATOM 911 C CA . THR A 1 108 ? 4.618 -3.180 -18.199 1.00 97.12 108 THR A CA 1
ATOM 912 C C . THR A 1 108 ? 5.629 -4.256 -18.602 1.00 97.12 108 THR A C 1
ATOM 914 O O . THR A 1 108 ? 5.492 -4.867 -19.668 1.00 97.12 108 THR A O 1
ATOM 917 N N . ALA A 1 109 ? 6.621 -4.540 -17.752 1.00 96.44 109 ALA A N 1
ATOM 918 C CA . ALA A 1 109 ? 7.596 -5.606 -17.965 1.00 96.44 109 ALA A CA 1
ATOM 919 C C . ALA A 1 109 ? 6.897 -6.964 -18.108 1.00 96.44 109 ALA A C 1
ATOM 921 O O . ALA A 1 109 ? 7.095 -7.669 -19.105 1.00 96.44 109 ALA A O 1
ATOM 922 N N . GLN A 1 110 ? 6.014 -7.291 -17.164 1.00 96.69 110 GLN A N 1
ATOM 923 C CA . GLN A 1 110 ? 5.247 -8.529 -17.164 1.00 96.69 110 GLN A CA 1
ATOM 924 C C . GLN A 1 110 ? 4.333 -8.639 -18.395 1.00 96.69 110 GLN A C 1
ATOM 926 O O . GLN A 1 110 ? 4.317 -9.681 -19.060 1.00 96.69 110 GLN A O 1
ATOM 931 N N . ALA A 1 111 ? 3.608 -7.571 -18.737 1.00 95.69 111 ALA A N 1
ATOM 932 C CA . ALA A 1 111 ? 2.700 -7.535 -19.884 1.00 95.69 111 ALA A CA 1
ATOM 933 C C . ALA A 1 111 ? 3.427 -7.625 -21.238 1.00 95.69 111 ALA A C 1
ATOM 935 O O . ALA A 1 111 ? 2.841 -8.070 -22.225 1.00 95.69 111 ALA A O 1
ATOM 936 N N . SER A 1 112 ? 4.708 -7.246 -21.298 1.00 94.12 112 SER A N 1
ATOM 937 C CA . SER A 1 112 ? 5.518 -7.326 -22.523 1.00 94.12 112 SER A CA 1
ATOM 938 C C . SER A 1 112 ? 5.887 -8.757 -22.938 1.00 94.12 112 SER A C 1
ATOM 940 O O . SER A 1 112 ? 6.323 -8.998 -24.072 1.00 94.12 112 SER A O 1
ATOM 942 N N . LEU A 1 113 ? 5.745 -9.725 -22.027 1.00 92.94 113 LEU A N 1
ATOM 943 C CA . LEU A 1 113 ? 6.042 -11.126 -22.289 1.00 92.94 113 LEU A CA 1
ATOM 944 C C . LEU A 1 113 ? 4.863 -11.813 -22.980 1.00 92.94 113 LEU A C 1
ATOM 946 O O . LEU A 1 113 ? 3.712 -11.684 -22.579 1.00 92.94 113 LEU A O 1
ATOM 950 N N . LYS A 1 114 ? 5.158 -12.672 -23.964 1.00 91.88 114 LYS A N 1
ATOM 951 C CA . LYS A 1 114 ? 4.138 -13.534 -24.592 1.00 91.88 114 LYS A CA 1
ATOM 952 C C . LYS A 1 114 ? 3.486 -14.497 -23.589 1.00 91.88 114 LYS A C 1
ATOM 954 O O . LYS A 1 114 ? 2.335 -14.885 -23.767 1.00 91.88 114 LYS A O 1
ATOM 959 N N . TYR A 1 115 ? 4.225 -14.887 -22.550 1.00 93.56 115 TYR A N 1
ATOM 960 C CA . TYR A 1 115 ? 3.745 -15.761 -21.482 1.00 93.56 115 TYR A CA 1
ATOM 961 C C . TYR A 1 115 ? 4.014 -15.128 -20.103 1.00 93.56 115 TYR A C 1
ATOM 963 O O . TYR A 1 115 ? 4.962 -15.528 -19.424 1.00 93.56 115 TYR A O 1
ATOM 971 N N . PRO A 1 116 ? 3.173 -14.175 -19.654 1.00 94.12 116 PRO A N 1
ATOM 972 C CA . PRO A 1 116 ? 3.390 -13.406 -18.420 1.00 94.12 116 PRO A CA 1
ATOM 973 C C . PRO A 1 116 ? 3.494 -14.241 -17.136 1.00 94.12 116 PRO A C 1
ATOM 975 O O . PRO A 1 116 ? 4.071 -13.800 -16.148 1.00 94.12 116 PRO A O 1
ATOM 978 N N . LYS A 1 117 ? 2.962 -15.471 -17.140 1.00 94.50 117 LYS A N 1
ATOM 979 C CA . LYS A 1 117 ? 3.038 -16.407 -16.004 1.00 94.50 117 LYS A CA 1
ATOM 980 C C . LYS A 1 117 ? 4.454 -16.908 -15.687 1.00 94.50 117 LYS A C 1
ATOM 982 O O . LYS A 1 117 ? 4.650 -17.508 -14.640 1.00 94.50 117 LYS A O 1
ATOM 987 N N . TYR A 1 118 ? 5.401 -16.720 -16.605 1.00 95.25 118 TYR A N 1
ATOM 988 C CA . TYR A 1 118 ? 6.811 -17.083 -16.422 1.00 95.25 118 TYR A CA 1
ATOM 989 C C . TYR A 1 118 ? 7.704 -15.860 -16.194 1.00 95.25 118 TYR A C 1
ATOM 991 O O . TYR A 1 118 ? 8.918 -15.953 -16.369 1.00 95.25 118 TYR A O 1
ATOM 999 N N . TYR A 1 119 ? 7.096 -14.716 -15.875 1.00 97.00 119 TYR A N 1
ATOM 1000 C CA . TYR A 1 119 ? 7.810 -13.511 -15.489 1.00 97.00 119 TYR A CA 1
ATOM 1001 C C . TYR A 1 119 ? 8.659 -13.771 -14.245 1.00 97.00 119 TYR A C 1
ATOM 1003 O O . TYR A 1 119 ? 8.146 -14.252 -13.233 1.00 97.00 119 TYR A O 1
ATOM 1011 N N . GLU A 1 120 ? 9.937 -13.422 -14.323 1.00 96.75 120 GLU A N 1
ATOM 1012 C CA . GLU A 1 120 ? 10.835 -13.368 -13.175 1.00 96.75 120 GLU A CA 1
ATOM 1013 C C . GLU A 1 120 ? 11.514 -12.003 -13.136 1.00 96.75 120 GLU A C 1
ATOM 1015 O O . GLU A 1 120 ? 12.119 -11.558 -14.112 1.00 96.75 120 GLU A O 1
ATOM 1020 N N . HIS A 1 121 ? 11.385 -11.332 -11.994 1.00 96.56 121 HIS A N 1
ATOM 1021 C CA . HIS A 1 121 ? 12.087 -10.090 -11.709 1.00 96.56 121 HIS A CA 1
ATOM 1022 C C . HIS A 1 121 ? 13.517 -10.430 -11.273 1.00 96.56 121 HIS A C 1
ATOM 1024 O O . HIS A 1 121 ? 13.709 -11.036 -10.219 1.00 96.56 121 HIS A O 1
ATOM 1030 N N . GLU A 1 122 ? 14.518 -10.014 -12.050 1.00 95.25 122 GLU A N 1
ATOM 1031 C CA . GLU A 1 122 ? 15.926 -10.340 -11.781 1.00 95.25 122 GLU A CA 1
ATOM 1032 C C . GLU A 1 122 ? 16.603 -9.245 -10.950 1.00 95.25 122 GLU A C 1
ATOM 1034 O O . GLU A 1 122 ? 17.272 -9.505 -9.947 1.00 95.25 122 GLU A O 1
ATOM 1039 N N . ARG A 1 123 ? 16.448 -7.986 -11.376 1.00 96.38 123 ARG A N 1
ATOM 1040 C CA . ARG A 1 123 ? 17.101 -6.833 -10.751 1.00 96.38 123 ARG A CA 1
ATOM 1041 C C . ARG A 1 123 ? 16.347 -5.548 -11.054 1.00 96.38 123 ARG A C 1
ATOM 1043 O O . ARG A 1 123 ? 15.919 -5.329 -12.180 1.00 96.38 123 ARG A O 1
ATOM 1050 N N . SER A 1 124 ? 16.344 -4.635 -10.088 1.00 96.69 124 SER A N 1
ATOM 1051 C CA . SER A 1 124 ? 15.933 -3.248 -10.290 1.00 96.69 124 SER A CA 1
ATOM 1052 C C . SER A 1 124 ? 17.038 -2.264 -9.916 1.00 96.69 124 SER A C 1
ATOM 1054 O O . SER A 1 124 ? 17.773 -2.483 -8.949 1.00 96.69 124 SER A O 1
ATOM 1056 N N . SER A 1 125 ? 17.117 -1.143 -10.624 1.00 96.88 125 SER A N 1
ATOM 1057 C CA . SER A 1 125 ? 17.883 0.031 -10.210 1.00 96.88 125 SER A CA 1
ATOM 1058 C C . SER A 1 125 ? 17.028 1.292 -10.284 1.00 96.88 125 SER A C 1
ATOM 1060 O O . SER A 1 125 ? 16.085 1.390 -11.071 1.00 96.88 125 SER A O 1
ATOM 1062 N N . PHE A 1 126 ? 17.365 2.252 -9.428 1.00 96.81 126 PHE A N 1
ATOM 1063 C CA . PHE A 1 126 ? 16.622 3.492 -9.253 1.00 96.81 126 PHE A CA 1
ATOM 1064 C C . PHE A 1 126 ? 17.585 4.658 -9.383 1.00 96.81 126 PHE A C 1
ATOM 1066 O O . PHE A 1 126 ? 18.669 4.637 -8.793 1.00 96.81 126 PHE A O 1
ATOM 1073 N N . SER A 1 127 ? 17.197 5.679 -10.132 1.00 95.56 127 SER A N 1
ATOM 1074 C CA . SER A 1 127 ? 17.993 6.893 -10.253 1.00 95.56 127 SER A CA 1
ATOM 1075 C C . SER A 1 127 ? 17.109 8.112 -10.444 1.00 95.56 127 SER A C 1
ATOM 1077 O O . SER A 1 127 ? 15.949 8.027 -10.838 1.00 95.56 127 SER A O 1
ATOM 1079 N N . GLU A 1 128 ? 17.674 9.272 -10.146 1.00 94.88 128 GLU A N 1
ATOM 1080 C CA . GLU A 1 128 ? 17.077 10.555 -10.480 1.00 94.88 128 GLU A CA 1
ATOM 1081 C C . GLU A 1 128 ? 18.028 11.301 -11.398 1.00 94.88 128 GLU A C 1
ATOM 1083 O O . GLU A 1 128 ? 19.247 11.266 -11.217 1.00 94.88 128 GLU A O 1
ATOM 1088 N N . GLY A 1 129 ? 17.474 11.964 -12.402 1.00 91.75 129 GLY A N 1
ATOM 1089 C CA . GLY A 1 129 ? 18.263 12.661 -13.405 1.00 91.75 129 GLY A CA 1
ATOM 1090 C C . GLY A 1 129 ? 17.519 13.854 -13.974 1.00 91.75 129 GLY A C 1
ATOM 1091 O O . GLY A 1 129 ? 16.294 13.939 -13.899 1.00 91.75 129 GLY A O 1
ATOM 1092 N N . ARG A 1 130 ? 18.268 14.784 -14.566 1.00 90.12 130 ARG A N 1
ATOM 1093 C CA . ARG A 1 130 ? 17.686 15.887 -15.333 1.00 90.12 130 ARG A CA 1
ATOM 1094 C C . ARG A 1 130 ? 17.613 15.516 -16.806 1.00 90.12 130 ARG A C 1
ATOM 1096 O O . ARG A 1 130 ? 18.613 15.106 -17.389 1.00 90.12 130 ARG A O 1
ATOM 1103 N N . GLY A 1 131 ? 16.434 15.681 -17.394 1.00 80.00 131 GLY A N 1
ATOM 1104 C CA . GLY A 1 131 ? 16.249 15.600 -18.836 1.00 80.00 131 GLY A CA 1
ATOM 1105 C C . GLY A 1 131 ? 16.903 16.784 -19.551 1.00 80.00 131 GLY A C 1
ATOM 1106 O O . GLY A 1 131 ? 17.222 17.809 -18.945 1.00 80.00 131 GLY A O 1
ATOM 1107 N N . SER A 1 132 ? 17.052 16.674 -20.870 1.00 80.38 132 SER A N 1
ATOM 1108 C CA . SER A 1 132 ? 17.586 17.746 -21.728 1.00 80.38 132 SER A CA 1
ATOM 1109 C C . SER A 1 132 ? 16.748 19.031 -21.698 1.00 80.38 132 SER A C 1
ATOM 1111 O O . SER A 1 132 ? 17.261 20.115 -21.954 1.00 80.38 132 SER A O 1
ATOM 1113 N N . ASN A 1 133 ? 15.470 18.922 -21.335 1.00 81.94 133 ASN A N 1
ATOM 1114 C CA . ASN A 1 133 ? 14.540 20.032 -21.123 1.00 81.94 133 ASN A CA 1
ATOM 1115 C C . ASN A 1 133 ? 14.625 20.658 -19.715 1.00 81.94 133 ASN A C 1
ATOM 1117 O O . ASN A 1 133 ? 13.787 21.485 -19.366 1.00 81.94 133 ASN A O 1
ATOM 1121 N N . GLY A 1 134 ? 15.592 20.248 -18.886 1.00 84.50 134 GLY A N 1
ATOM 1122 C CA . GLY A 1 134 ? 15.792 20.756 -17.527 1.00 84.50 134 GLY A CA 1
ATOM 1123 C C . GLY A 1 134 ? 14.839 20.184 -16.472 1.00 84.50 134 GLY A C 1
ATOM 1124 O O . GLY A 1 134 ? 15.010 20.486 -15.290 1.00 84.50 134 GLY A O 1
ATOM 1125 N N . LYS A 1 135 ? 13.874 19.341 -16.861 1.00 90.56 135 LYS A N 1
ATOM 1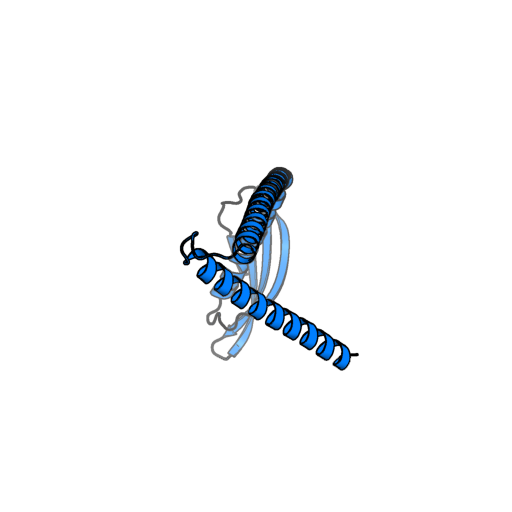126 C CA . LYS A 1 135 ? 12.955 18.680 -15.926 1.00 90.56 135 LYS A CA 1
ATOM 1127 C C . LYS A 1 135 ? 13.663 17.581 -15.139 1.00 90.56 135 LYS A C 1
ATOM 1129 O O . LYS A 1 135 ? 14.553 16.908 -15.660 1.00 90.56 135 LYS A O 1
ATOM 1134 N N . SER A 1 136 ? 13.247 17.393 -13.892 1.00 93.56 136 SER A N 1
ATOM 1135 C CA . SER A 1 136 ? 13.739 16.322 -13.024 1.00 93.56 136 SER A CA 1
ATOM 1136 C C . SER A 1 136 ? 12.878 15.085 -13.221 1.00 93.56 136 SER A C 1
ATOM 1138 O O . SER A 1 136 ? 11.659 15.172 -13.137 1.00 93.56 136 SER A O 1
ATOM 1140 N N . PHE A 1 137 ? 13.504 13.941 -13.447 1.00 95.44 137 PHE A N 1
ATOM 1141 C CA . PHE A 1 137 ? 12.824 12.672 -13.650 1.00 95.44 137 PHE A CA 1
ATOM 1142 C C . PHE A 1 137 ? 13.301 11.644 -12.633 1.00 95.44 137 PHE A C 1
ATOM 1144 O O . PHE A 1 137 ? 14.484 11.603 -12.282 1.00 95.44 137 PHE A O 1
ATOM 1151 N N . TYR A 1 138 ? 12.370 10.803 -12.199 1.00 97.06 138 TYR A N 1
ATOM 1152 C CA . TYR A 1 138 ? 12.657 9.568 -11.488 1.00 97.06 138 TYR A CA 1
ATOM 1153 C C . TYR A 1 138 ? 12.659 8.419 -12.486 1.00 97.06 138 TYR A C 1
ATOM 1155 O O . TYR A 1 138 ? 11.703 8.281 -13.247 1.00 97.06 138 TYR A O 1
ATOM 1163 N N . TYR A 1 139 ? 13.717 7.616 -12.475 1.00 97.06 139 TYR A N 1
ATOM 1164 C CA . TYR A 1 139 ? 13.915 6.489 -13.372 1.00 97.06 139 TYR A CA 1
ATOM 1165 C C . TYR A 1 139 ? 13.918 5.183 -12.584 1.00 97.06 139 TYR A C 1
ATOM 1167 O O . TYR A 1 139 ? 14.593 5.049 -11.559 1.00 97.06 139 TYR A O 1
ATOM 1175 N N . VAL A 1 140 ? 13.207 4.200 -13.121 1.00 98.00 140 VAL A N 1
ATOM 1176 C CA . VAL A 1 140 ? 13.206 2.813 -12.664 1.00 98.00 140 VAL A CA 1
ATOM 1177 C C . VAL A 1 140 ? 13.696 1.962 -13.822 1.00 98.00 140 VAL A C 1
ATOM 1179 O O . VAL A 1 140 ? 13.116 2.002 -14.901 1.00 98.00 140 VAL A O 1
ATOM 1182 N N . THR A 1 141 ? 14.758 1.193 -13.618 1.00 97.94 141 THR A N 1
ATOM 1183 C CA . THR A 1 141 ? 15.217 0.203 -14.601 1.00 97.94 141 THR A CA 1
ATOM 1184 C C . THR A 1 141 ? 14.987 -1.184 -14.031 1.00 97.94 141 THR A C 1
ATOM 1186 O O . THR A 1 141 ? 15.499 -1.479 -12.954 1.00 97.94 141 THR A O 1
ATOM 1189 N N . ILE A 1 142 ? 14.227 -2.020 -14.734 1.00 98.00 142 ILE A N 1
ATOM 1190 C CA . ILE A 1 142 ? 13.950 -3.405 -14.350 1.00 98.00 142 ILE A CA 1
ATOM 1191 C C . ILE A 1 142 ? 14.559 -4.327 -15.397 1.00 98.00 142 ILE A C 1
ATOM 1193 O O . ILE A 1 142 ? 14.222 -4.257 -16.579 1.00 98.00 142 ILE A O 1
ATOM 1197 N N . THR A 1 143 ? 15.434 -5.211 -14.941 1.00 97.88 143 THR A N 1
ATOM 1198 C CA . THR A 1 143 ? 15.878 -6.388 -15.676 1.00 97.88 143 THR A CA 1
ATOM 1199 C C . THR A 1 143 ? 15.000 -7.557 -15.254 1.00 97.88 143 THR A C 1
ATOM 1201 O O . THR A 1 143 ? 14.858 -7.848 -14.063 1.00 97.88 143 THR A O 1
ATOM 1204 N N . PHE A 1 144 ? 14.389 -8.210 -16.233 1.00 97.00 144 PHE A N 1
ATOM 1205 C CA . PHE A 1 144 ? 13.440 -9.292 -16.023 1.00 97.00 144 PHE A CA 1
ATOM 1206 C C . PHE A 1 144 ? 13.635 -10.380 -17.067 1.00 97.00 144 PHE A C 1
ATOM 1208 O O . PHE A 1 144 ? 14.174 -10.145 -18.151 1.00 97.00 144 PHE A O 1
ATOM 1215 N N . SER A 1 145 ? 13.165 -11.579 -16.761 1.00 96.44 145 SER A N 1
ATOM 1216 C CA . SER A 1 145 ? 13.228 -12.705 -17.674 1.00 96.44 145 SER A CA 1
ATOM 1217 C C . SER A 1 145 ? 11.861 -13.346 -17.890 1.00 96.44 145 SER A C 1
ATOM 1219 O O . SER A 1 145 ? 10.918 -13.196 -17.112 1.00 96.44 145 SER A O 1
ATOM 1221 N N . GLY A 1 146 ? 11.737 -14.040 -19.015 1.00 94.88 146 GLY A N 1
ATOM 1222 C CA . GLY A 1 146 ? 10.555 -14.817 -19.360 1.00 94.88 146 GLY A CA 1
ATOM 1223 C C . GLY A 1 146 ? 10.892 -15.904 -20.365 1.00 94.88 146 GLY A C 1
ATOM 1224 O O . GLY A 1 146 ? 11.956 -15.884 -20.990 1.00 94.88 146 GLY A O 1
ATOM 1225 N N . VAL A 1 147 ? 9.988 -16.867 -20.535 1.00 94.62 147 VAL A N 1
ATOM 1226 C CA . VAL A 1 147 ? 10.189 -17.969 -21.486 1.00 94.62 147 VAL A CA 1
ATOM 1227 C C . VAL A 1 147 ? 9.560 -17.672 -22.843 1.00 94.62 147 VAL A C 1
ATOM 1229 O O . VAL A 1 147 ? 8.530 -17.004 -22.948 1.00 94.62 147 VAL A O 1
ATOM 1232 N N . ASN A 1 148 ? 10.167 -18.200 -23.901 1.00 89.75 148 ASN A N 1
ATOM 1233 C CA . ASN A 1 148 ? 9.591 -18.200 -25.242 1.00 89.75 148 ASN A CA 1
ATOM 1234 C C . ASN A 1 148 ? 8.755 -19.473 -25.507 1.00 89.75 148 ASN A C 1
ATOM 1236 O O . ASN A 1 148 ? 8.532 -20.300 -24.626 1.00 89.75 148 ASN A O 1
ATOM 1240 N N . ALA A 1 149 ? 8.287 -19.648 -26.748 1.00 90.06 149 ALA A N 1
ATOM 1241 C CA . ALA A 1 149 ? 7.468 -20.802 -27.137 1.00 90.06 149 ALA A CA 1
ATOM 1242 C C . ALA A 1 149 ? 8.208 -22.156 -27.079 1.00 90.06 149 ALA A C 1
ATOM 1244 O O . ALA A 1 149 ? 7.560 -23.196 -27.106 1.00 90.06 149 ALA A O 1
ATOM 1245 N N . PHE A 1 150 ? 9.538 -22.140 -26.978 1.00 92.12 150 PHE A N 1
ATOM 1246 C CA . PHE A 1 150 ? 10.400 -23.316 -26.852 1.00 92.12 150 PHE A CA 1
ATOM 1247 C C . PHE A 1 150 ? 10.890 -23.527 -25.413 1.00 92.12 150 PHE A C 1
ATOM 1249 O O . PHE A 1 150 ? 11.828 -24.285 -25.190 1.00 92.12 150 PHE A O 1
ATOM 1256 N N . ASN A 1 151 ? 10.278 -22.844 -24.437 1.00 90.12 151 ASN A N 1
ATOM 1257 C CA . ASN A 1 151 ? 10.662 -22.881 -23.026 1.00 90.12 151 ASN A CA 1
ATOM 1258 C C . ASN A 1 151 ? 12.102 -22.396 -22.748 1.00 90.12 151 ASN A C 1
ATOM 1260 O O . ASN A 1 151 ? 12.699 -22.749 -21.734 1.00 90.12 151 ASN A O 1
ATOM 1264 N N . VAL A 1 152 ? 12.667 -21.580 -23.645 1.00 93.56 152 VAL A N 1
ATOM 1265 C CA . VAL A 1 152 ? 13.972 -20.937 -23.445 1.00 93.56 152 VAL A CA 1
A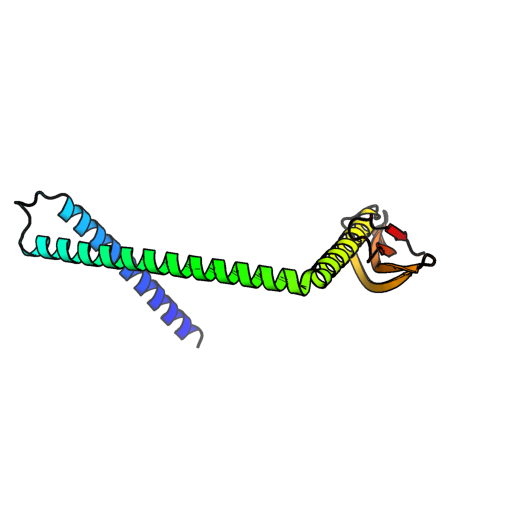TOM 1266 C C . VAL A 1 152 ? 13.757 -19.601 -22.747 1.00 93.56 152 VAL A C 1
ATOM 1268 O O . VAL A 1 152 ? 12.949 -18.790 -23.211 1.00 93.56 152 VAL A O 1
ATOM 1271 N N . ARG A 1 153 ? 14.484 -19.376 -21.648 1.00 94.19 153 ARG A N 1
ATOM 1272 C CA . ARG A 1 153 ? 14.456 -18.128 -20.879 1.00 94.19 153 ARG A CA 1
ATOM 1273 C C . ARG A 1 153 ? 15.330 -17.067 -21.549 1.00 94.19 153 ARG A C 1
ATOM 1275 O O . ARG A 1 153 ? 16.472 -17.343 -21.904 1.00 94.19 153 ARG A O 1
ATOM 1282 N N . SER A 1 154 ? 14.782 -15.869 -21.716 1.00 92.44 154 SER A N 1
ATOM 1283 C CA . SER A 1 154 ? 15.487 -14.688 -22.222 1.00 92.44 154 SER A CA 1
ATOM 1284 C C . SER A 1 154 ? 15.340 -13.556 -21.225 1.00 92.44 154 SER A C 1
ATOM 1286 O O . SER A 1 154 ? 14.239 -13.313 -20.729 1.00 92.44 154 SER A O 1
ATOM 1288 N N . GLU A 1 155 ? 16.436 -12.848 -20.993 1.00 95.12 155 GLU A N 1
ATOM 1289 C CA . GLU A 1 155 ? 16.459 -11.613 -20.219 1.00 95.12 155 GLU A CA 1
ATOM 1290 C C . GLU A 1 155 ? 16.108 -10.421 -21.118 1.00 95.12 155 GLU A C 1
ATOM 1292 O O . GLU A 1 155 ? 16.377 -10.434 -22.325 1.00 95.12 155 GLU A O 1
ATOM 1297 N N . ARG A 1 156 ? 15.460 -9.415 -20.537 1.00 94.75 156 ARG A N 1
ATOM 1298 C CA . ARG A 1 156 ? 15.150 -8.117 -21.134 1.00 94.75 156 ARG A CA 1
ATOM 1299 C C . ARG A 1 156 ? 15.292 -7.049 -20.066 1.00 94.75 156 ARG A C 1
ATOM 1301 O O . ARG A 1 156 ? 15.118 -7.320 -18.880 1.00 94.75 156 ARG A O 1
ATOM 1308 N N . THR A 1 157 ? 15.553 -5.822 -20.495 1.00 97.69 157 THR A N 1
ATOM 1309 C CA . THR A 1 157 ? 15.573 -4.681 -19.586 1.00 97.69 157 THR A CA 1
ATOM 1310 C C . THR A 1 157 ? 14.596 -3.618 -20.073 1.00 97.69 157 THR A C 1
ATOM 1312 O O . THR A 1 157 ? 14.557 -3.286 -21.256 1.00 97.69 157 THR A O 1
ATOM 1315 N N . ILE A 1 158 ? 13.786 -3.092 -19.162 1.00 97.81 158 ILE A N 1
ATOM 1316 C CA . ILE A 1 158 ? 12.905 -1.947 -19.386 1.00 97.81 158 ILE A CA 1
ATOM 1317 C C . ILE A 1 158 ? 13.361 -0.799 -18.493 1.00 97.81 158 ILE A C 1
ATOM 1319 O O . ILE A 1 158 ? 13.764 -1.014 -17.350 1.00 97.81 158 ILE A O 1
ATOM 1323 N N . GLN A 1 159 ? 13.305 0.421 -19.014 1.00 97.69 159 GLN A N 1
ATOM 1324 C CA . GLN A 1 159 ? 13.444 1.627 -18.216 1.00 97.69 159 GLN A CA 1
ATOM 1325 C C . GLN A 1 159 ? 12.153 2.435 -18.291 1.00 97.69 159 GLN A C 1
ATOM 1327 O O . GLN A 1 159 ? 11.664 2.732 -19.380 1.00 97.69 159 GLN A O 1
ATOM 1332 N N . CYS A 1 160 ? 11.625 2.800 -17.129 1.00 97.69 160 CYS A N 1
ATOM 1333 C CA . CYS A 1 160 ? 10.464 3.659 -16.971 1.00 97.69 160 CYS A CA 1
ATOM 1334 C C . CYS A 1 160 ? 10.863 4.959 -16.285 1.00 97.69 160 CYS A C 1
ATOM 1336 O O . CYS A 1 160 ? 11.816 4.989 -15.501 1.00 97.69 160 CYS A O 1
ATOM 1338 N N . TYR A 1 161 ? 10.148 6.037 -16.582 1.00 96.12 161 TYR A N 1
ATOM 1339 C CA . TYR A 1 161 ? 10.439 7.354 -16.041 1.00 96.12 161 TYR A CA 1
ATOM 1340 C C . TYR A 1 161 ? 9.177 8.177 -15.798 1.00 96.12 161 TYR A C 1
ATOM 1342 O O . TYR A 1 161 ? 8.198 8.086 -16.539 1.00 96.12 161 TYR A O 1
ATOM 1350 N N . GLY A 1 162 ? 9.224 9.028 -14.775 1.00 96.44 162 GLY A N 1
ATOM 1351 C CA . GLY A 1 162 ? 8.161 9.978 -14.451 1.00 96.44 162 GLY A CA 1
ATOM 1352 C C . GLY A 1 162 ? 8.716 11.343 -14.035 1.00 96.44 162 GLY A C 1
ATOM 1353 O O . GLY A 1 162 ? 9.806 11.420 -13.465 1.00 96.44 162 GLY A O 1
ATOM 1354 N N . ASP A 1 163 ? 7.982 12.418 -14.339 1.00 94.88 163 ASP A N 1
ATOM 1355 C CA . ASP A 1 163 ? 8.358 13.802 -14.007 1.00 94.88 163 ASP A CA 1
ATOM 1356 C C . ASP A 1 163 ? 8.175 14.064 -12.503 1.00 94.88 163 ASP A C 1
ATOM 1358 O O . ASP A 1 163 ? 7.078 13.958 -11.964 1.00 94.88 163 ASP A O 1
ATOM 1362 N N . LEU A 1 164 ? 9.253 14.433 -11.810 1.00 92.44 164 LEU A N 1
ATOM 1363 C CA . LEU A 1 164 ? 9.220 14.753 -10.379 1.00 92.44 164 LEU A CA 1
ATOM 1364 C C . LEU A 1 164 ? 8.554 16.105 -10.079 1.00 92.44 164 LEU A C 1
ATOM 1366 O O . LEU A 1 164 ? 8.333 16.416 -8.912 1.00 92.44 164 LEU A O 1
ATOM 1370 N N . ASN A 1 165 ? 8.254 16.912 -11.100 1.00 89.69 165 ASN A N 1
ATOM 1371 C CA . ASN A 1 165 ? 7.523 18.173 -10.951 1.00 89.69 165 ASN A CA 1
ATOM 1372 C C . ASN A 1 165 ? 6.029 18.038 -11.285 1.00 89.69 165 ASN A C 1
ATOM 1374 O O . ASN A 1 165 ? 5.282 18.989 -11.065 1.00 89.69 165 ASN A O 1
ATOM 1378 N N . ASP A 1 166 ? 5.603 16.894 -11.827 1.00 92.31 166 ASP A N 1
ATOM 1379 C CA . ASP A 1 166 ? 4.217 16.626 -12.207 1.00 92.31 166 ASP A CA 1
ATOM 1380 C C . ASP A 1 166 ? 3.874 15.161 -11.919 1.00 92.31 166 ASP A C 1
ATOM 1382 O O . ASP A 1 166 ? 4.062 14.267 -12.748 1.00 92.31 166 ASP A O 1
ATOM 1386 N N . TYR A 1 167 ? 3.373 14.918 -10.706 1.00 92.19 167 TYR A N 1
ATOM 1387 C CA . TYR A 1 167 ? 3.025 13.575 -10.255 1.00 92.19 167 TYR A CA 1
ATOM 1388 C C . TYR A 1 167 ? 1.781 13.008 -10.936 1.00 92.19 167 TYR A C 1
ATOM 1390 O O . TYR A 1 167 ? 1.515 11.830 -10.736 1.00 92.19 167 TYR A O 1
ATOM 1398 N N . ASP A 1 168 ? 1.028 13.765 -11.730 1.00 90.88 168 ASP A N 1
ATOM 1399 C CA . ASP A 1 168 ? -0.146 13.252 -12.449 1.00 90.88 168 ASP A CA 1
ATOM 1400 C C . ASP A 1 168 ? 0.159 12.968 -13.927 1.00 90.88 168 ASP A C 1
ATOM 1402 O O . ASP A 1 168 ? -0.652 12.358 -14.629 1.00 90.88 168 ASP A O 1
ATOM 1406 N N . ALA A 1 169 ? 1.352 13.344 -14.395 1.00 91.25 169 ALA A N 1
ATOM 1407 C CA . ALA A 1 169 ? 1.807 13.024 -15.735 1.00 91.25 169 ALA A CA 1
ATOM 1408 C C . ALA A 1 169 ? 1.904 11.498 -15.961 1.00 91.25 169 ALA A C 1
ATOM 1410 O O . ALA A 1 169 ? 2.285 10.749 -15.050 1.00 91.25 169 ALA A O 1
ATOM 1411 N N . PRO A 1 170 ? 1.621 11.024 -17.192 1.00 93.50 170 PRO A N 1
ATOM 1412 C CA . PRO A 1 170 ? 1.816 9.627 -17.560 1.00 93.50 170 PRO A CA 1
ATOM 1413 C C . PRO A 1 170 ? 3.267 9.176 -17.375 1.00 93.50 170 PRO A C 1
ATOM 1415 O O . PRO A 1 170 ? 4.204 9.918 -17.686 1.00 93.50 170 PRO A O 1
ATOM 1418 N N . ILE A 1 171 ? 3.450 7.935 -16.928 1.00 96.38 171 ILE A N 1
ATOM 1419 C CA . ILE A 1 171 ? 4.768 7.304 -16.834 1.00 96.38 171 ILE A CA 1
ATOM 1420 C C . ILE A 1 171 ? 5.175 6.809 -18.223 1.00 96.38 171 ILE A C 1
ATOM 1422 O O . ILE A 1 171 ? 4.440 6.088 -18.898 1.00 96.38 171 ILE A O 1
ATOM 1426 N N . GLY A 1 172 ? 6.349 7.244 -18.672 1.00 95.62 172 GLY A N 1
ATOM 1427 C CA . GLY A 1 172 ? 6.938 6.800 -19.930 1.00 95.62 172 GLY A CA 1
ATOM 1428 C C . GLY A 1 172 ? 7.794 5.558 -19.723 1.00 95.62 172 GLY A C 1
ATOM 1429 O O . GLY A 1 172 ? 8.323 5.340 -18.634 1.00 95.62 172 GLY A O 1
ATOM 1430 N N . TYR A 1 173 ? 7.970 4.757 -20.773 1.00 96.62 173 TYR A N 1
ATOM 1431 C CA . TYR A 1 173 ? 8.864 3.604 -20.743 1.00 96.62 173 TYR A CA 1
ATOM 1432 C C . TYR A 1 173 ? 9.503 3.330 -22.102 1.00 96.62 173 TYR A C 1
ATOM 1434 O O . TYR A 1 173 ? 8.987 3.728 -23.148 1.00 96.62 173 TYR A O 1
ATOM 1442 N N . TYR A 1 174 ? 10.622 2.614 -22.082 1.00 96.00 174 TYR A N 1
ATOM 1443 C CA . TYR A 1 174 ? 11.251 2.040 -23.265 1.00 96.00 174 TYR A CA 1
ATOM 1444 C C . TYR A 1 174 ? 12.067 0.798 -22.900 1.00 96.00 174 TYR A C 1
ATOM 1446 O O . TYR A 1 174 ? 12.568 0.663 -21.783 1.00 96.00 174 TYR A O 1
ATOM 1454 N N . PHE A 1 175 ? 12.206 -0.122 -23.854 1.00 95.50 175 PHE A N 1
ATOM 1455 C CA . PHE A 1 175 ? 13.058 -1.298 -23.692 1.00 95.50 175 PHE A CA 1
ATOM 1456 C C . PHE A 1 175 ? 14.505 -0.954 -24.041 1.00 95.50 175 PHE A C 1
ATOM 1458 O O . PHE A 1 175 ? 14.773 -0.277 -25.034 1.00 95.50 175 PHE A O 1
ATOM 1465 N N . LEU A 1 176 ? 15.427 -1.426 -23.209 1.00 92.00 176 LEU A N 1
ATOM 1466 C CA . LEU A 1 176 ? 16.859 -1.388 -23.458 1.00 92.00 176 LEU A CA 1
ATOM 1467 C C . LEU A 1 176 ? 17.244 -2.674 -24.199 1.00 92.00 176 LEU A C 1
ATOM 1469 O O . LEU A 1 176 ? 16.881 -3.770 -23.763 1.00 92.00 176 LEU A O 1
ATOM 1473 N N . ASN A 1 177 ? 17.931 -2.508 -25.332 1.00 71.75 177 ASN A N 1
ATOM 1474 C CA . ASN A 1 177 ? 18.502 -3.608 -26.113 1.00 71.75 177 ASN A CA 1
ATOM 1475 C C . ASN A 1 177 ? 19.823 -4.085 -25.517 1.00 71.75 177 ASN A C 1
ATOM 1477 O O . ASN A 1 177 ? 20.591 -3.216 -25.043 1.00 71.75 177 ASN A O 1
#

pLDDT: mean 90.18, std 6.59, range [56.41, 98.0]

Radius of gyration: 33.1 Å; chains: 1; bounding box: 63×50×79 Å

Foldseek 3Di:
DVVVVVVVVVVVVVVVVVVVVVVVVLVVVLVVLVPDPPVPDDPVSVVSNVVVVVVVVVVVVVVVVVVVVVVVVVVVVVVVVVVVCVVCVLVVLLVVLLVVQVVVQLVVQLVPDPHSVFKDWDDKDWDWDADPVRFIKIKIKTWIWGADPVRDIDIWIKMWMDTSVDSPDDIDMDTDD

Organism: NCBI:txid1379677

Sequence (177 aa):
MKKILQILLLLVIGFAVYMHYETEEIREHIVQLKSKPASQLTTQEKQELAEHEKIEKERQARRIANEKEEKKRKAEEERKAKEYYLAHKDEIDRKKFQTRVFGECDETAQASLKYPKYYEHERSSFSEGRGSNGKSFYYVTITFSGVNAFNVRSERTIQCYGDLNDYDAPIGYYFLN

Secondary structure (DSSP, 8-state):
-HHHHHHHHHHHHHHHHHHHHHHHHHHHHHHHHHHS-TTT--HHHHHHHHHHHHHHHHHHHHHHHHHHHHHHHHHHHHHHHHHHHHHTHHHHHHHHHHHHHHHHHHHHHHHTSSSGGG-EEEEEEEEEEE-TTS-EEEEEEEEEEEE-TTS-EEEEEEEEEEETT-TTSPPEEEEE-